Protein AF-A0A7W0UG80-F1 (afdb_monomer)

Radius of gyration: 26.56 Å; Cα contacts (8 Å, |Δi|>4): 247; chains: 1; bounding box: 66×94×32 Å

Foldseek 3Di:
DQEEQEEQDFLVALQLLLQSLLVQLVCLVVVYNYEYEYAHRSLVCPDPVRQQPRQHDVSGGNVVSVVSCVVSVHAYEYALVRCVVVVHDDDDRYHHDHPVVVVVSCVVGPDYDYSVPDDDDPDPPDDDPPPPDPPPPPDDDDDDDDDDD

Solvent-accessible surface area (backbone atoms only — not comparable to full-atom values): 8504 Å² total; per-residue (Å²): 97,37,36,28,36,38,34,46,54,15,76,94,42,27,37,54,32,14,36,44,41,41,53,46,34,52,42,41,78,71,68,30,51,49,40,38,39,24,29,59,48,21,45,52,52,76,40,65,74,46,9,69,67,30,58,12,83,95,33,42,46,31,42,62,32,53,50,51,28,52,75,71,66,38,53,35,35,28,32,37,69,38,23,56,77,66,77,51,77,71,52,96,69,42,43,66,32,60,75,68,51,58,53,53,45,58,73,66,24,81,44,78,47,52,41,86,78,57,85,70,77,76,76,81,76,70,82,71,82,76,75,81,69,80,78,78,79,80,81,76,90,79,84,82,87,85,87,88,133

Secondary structure (DSSP, 8-state):
-EEEEEE---TTSHHHHHHHHHHHHHHHHTT-EEEEEE-TTGGGGGSHHHHHH-EETTTEEHHHHHHHHHHTT--EEEEHHHHHHHT----TTEEEE-HHHHHHHHHH-SEEEEGGGS-PPPP---------PPPP-------------

Mean predicted aligned error: 10.32 Å

Sequence (149 aa):
MKLLVHSATGPENPTRAALALLVARTAADEGHDVRVFFAGDAVHLVREATATAVNGLGTGNVAEHMAALRGAGVTLHLSGMSSKARGIEGGDGTELCPPAKLIELAAWADTTLTSERMRLSPPPQGLGQASLQPRRRLVSPDRCSLDPA

Nearest PDB structures (foldseek):
  3mc3-assembly1_A  TM=8.492E-01  e=1.613E-06  Saccharolobus solfataricus
  2nxg-assembly1_B  TM=3.420E-01  e=2.997E+00  Aquifex aeolicus
  1lrq-assembly1_B  TM=3.542E-01  e=5.007E+00  Aquifex aeolicus
  1fx6-assembly1_B-2  TM=3.236E-01  e=4.696E+00  Aquifex aeolicus
  1fxp-assembly1_B-2  TM=3.175E-01  e=7.845E+00  Aquifex aeolicus

Structure (mmCIF, N/CA/C/O backbone):
data_AF-A0A7W0UG80-F1
#
_entry.id   AF-A0A7W0UG80-F1
#
loop_
_atom_site.group_PDB
_atom_site.id
_atom_site.type_symbol
_atom_site.label_atom_id
_atom_site.label_alt_id
_atom_site.label_comp_id
_atom_site.label_asym_id
_atom_site.label_entity_id
_atom_site.label_seq_id
_atom_site.pdbx_PDB_ins_code
_atom_site.Cartn_x
_atom_site.Cartn_y
_atom_site.Cartn_z
_atom_site.occupancy
_atom_site.B_iso_or_equiv
_atom_site.auth_seq_id
_atom_site.auth_comp_id
_atom_site.auth_asym_id
_atom_site.auth_atom_id
_atom_site.pdbx_PDB_model_num
ATOM 1 N N . MET A 1 1 ? -12.470 3.972 12.598 1.00 95.69 1 MET A N 1
ATOM 2 C CA . MET A 1 1 ? -13.292 3.833 11.371 1.00 95.69 1 MET A CA 1
ATOM 3 C C . MET A 1 1 ? -12.603 2.882 10.409 1.00 95.69 1 MET A C 1
ATOM 5 O O . MET A 1 1 ? -11.443 2.565 10.652 1.00 95.69 1 MET A O 1
ATOM 9 N N . LYS A 1 2 ? -13.296 2.429 9.365 1.00 97.88 2 LYS A N 1
ATOM 10 C CA . LYS A 1 2 ? -12.733 1.605 8.292 1.00 97.88 2 LYS A CA 1
ATOM 11 C C . LYS A 1 2 ? -12.217 2.499 7.175 1.00 97.88 2 LYS A C 1
ATOM 13 O O . LYS A 1 2 ? -12.986 3.268 6.599 1.00 97.88 2 LYS A O 1
ATOM 18 N N . LEU A 1 3 ? -10.931 2.408 6.867 1.00 97.06 3 LEU A N 1
ATOM 19 C CA . LEU A 1 3 ? -10.272 3.293 5.918 1.00 97.06 3 LEU A CA 1
ATOM 20 C C . LEU A 1 3 ? -9.555 2.484 4.839 1.00 97.06 3 LEU A C 1
ATOM 22 O O . LEU A 1 3 ? -8.720 1.629 5.131 1.00 97.06 3 LEU A O 1
ATOM 26 N N . LEU A 1 4 ? -9.870 2.786 3.580 1.00 97.56 4 LEU A N 1
ATOM 27 C CA . LEU A 1 4 ? -9.128 2.281 2.431 1.00 97.56 4 LEU A CA 1
ATOM 28 C C . LEU A 1 4 ? -8.144 3.349 1.954 1.00 97.56 4 LEU A C 1
ATOM 30 O O . LEU A 1 4 ? -8.556 4.431 1.535 1.00 97.56 4 LEU A O 1
ATOM 34 N N . VAL A 1 5 ? -6.852 3.032 1.951 1.00 97.38 5 VAL A N 1
ATOM 35 C CA . VAL A 1 5 ? -5.850 3.824 1.230 1.00 97.38 5 VAL A CA 1
ATOM 36 C C . VAL A 1 5 ? -5.542 3.146 -0.095 1.00 97.38 5 VAL A C 1
ATOM 38 O O . VAL A 1 5 ? -5.061 2.016 -0.133 1.00 97.38 5 VAL A O 1
ATOM 41 N N . HIS A 1 6 ? -5.795 3.848 -1.192 1.00 96.56 6 HIS A N 1
ATOM 42 C CA . HIS A 1 6 ? -5.482 3.384 -2.534 1.00 96.56 6 HIS A CA 1
ATOM 43 C C . HIS A 1 6 ? -4.408 4.272 -3.169 1.00 96.56 6 HIS A C 1
ATOM 45 O O . HIS A 1 6 ? -4.484 5.500 -3.100 1.00 96.56 6 HIS A O 1
ATOM 51 N N . SER A 1 7 ? -3.420 3.663 -3.823 1.00 96.81 7 SER A N 1
ATOM 52 C CA . SER A 1 7 ? -2.422 4.395 -4.608 1.00 96.81 7 SER A CA 1
ATOM 53 C C . SER A 1 7 ? -2.095 3.648 -5.894 1.00 96.81 7 SER A C 1
ATOM 55 O O . SER A 1 7 ? -1.874 2.439 -5.890 1.00 96.81 7 SER A O 1
ATOM 57 N N . ALA A 1 8 ? -2.036 4.388 -6.993 1.00 96.69 8 ALA A N 1
ATOM 58 C CA . ALA A 1 8 ? -1.476 3.972 -8.272 1.00 96.69 8 ALA A CA 1
ATOM 59 C C . ALA A 1 8 ? -0.082 4.573 -8.527 1.00 96.69 8 ALA A C 1
ATOM 61 O O . ALA A 1 8 ? 0.624 4.110 -9.422 1.00 96.69 8 ALA A O 1
ATOM 62 N N . THR A 1 9 ? 0.309 5.575 -7.734 1.00 96.31 9 THR A N 1
ATOM 63 C CA . THR A 1 9 ? 1.599 6.271 -7.834 1.00 96.31 9 THR A CA 1
ATOM 64 C C . THR A 1 9 ? 2.733 5.459 -7.207 1.00 96.31 9 THR A C 1
ATOM 66 O O . THR A 1 9 ? 2.644 5.071 -6.039 1.00 96.31 9 THR A O 1
ATOM 69 N N . GLY A 1 10 ? 3.796 5.232 -7.973 1.00 95.69 10 GLY A N 1
ATOM 70 C CA . GLY A 1 10 ? 4.974 4.466 -7.590 1.00 95.69 10 GLY A CA 1
ATOM 71 C C . GLY A 1 10 ? 6.250 5.312 -7.451 1.00 95.69 10 GLY A C 1
ATOM 72 O O . GLY A 1 10 ? 6.191 6.510 -7.153 1.00 95.69 10 GLY A O 1
ATOM 73 N N . PRO A 1 11 ? 7.436 4.696 -7.623 1.00 96.81 11 PRO A N 1
ATOM 74 C CA . PRO A 1 11 ? 8.726 5.348 -7.387 1.00 96.81 11 PRO A CA 1
ATOM 75 C C . PRO A 1 11 ? 9.008 6.541 -8.313 1.00 96.81 11 PRO A C 1
ATOM 77 O O . PRO A 1 11 ? 9.886 7.344 -8.008 1.00 96.81 11 PRO A O 1
ATOM 80 N N . GLU A 1 12 ? 8.269 6.694 -9.413 1.00 95.50 12 GLU A N 1
ATOM 81 C CA . GLU A 1 12 ? 8.351 7.846 -10.313 1.00 95.50 12 GLU A CA 1
ATOM 82 C C . GLU A 1 12 ? 7.953 9.170 -9.642 1.00 95.50 12 GLU A C 1
ATOM 84 O O . GLU A 1 12 ? 8.352 10.241 -10.098 1.00 95.50 12 GLU A O 1
ATOM 89 N N . ASN A 1 13 ? 7.200 9.115 -8.537 1.00 96.00 13 ASN A N 1
ATOM 90 C CA . ASN A 1 13 ? 6.917 10.269 -7.689 1.00 96.00 13 ASN A CA 1
ATOM 91 C C . ASN A 1 13 ? 7.082 9.897 -6.202 1.00 96.00 13 ASN A C 1
ATOM 93 O O . ASN A 1 13 ? 6.093 9.596 -5.522 1.00 96.00 13 ASN A O 1
ATOM 97 N N . PRO A 1 14 ? 8.322 9.954 -5.674 1.00 96.19 14 PRO A N 1
ATOM 98 C CA . PRO A 1 14 ? 8.655 9.486 -4.328 1.00 96.19 14 PRO A CA 1
ATOM 99 C C . PRO A 1 14 ? 7.825 10.125 -3.217 1.00 96.19 14 PRO A C 1
ATOM 101 O O . PRO A 1 14 ? 7.391 9.438 -2.296 1.00 96.19 14 PRO A O 1
ATOM 104 N N . THR A 1 15 ? 7.564 11.433 -3.309 1.00 96.00 15 THR A N 1
ATOM 105 C CA . THR A 1 15 ? 6.772 12.154 -2.305 1.00 96.00 15 THR A CA 1
ATOM 106 C C . THR A 1 15 ? 5.333 11.654 -2.273 1.00 96.00 15 THR A C 1
ATOM 108 O O . THR A 1 15 ? 4.814 11.360 -1.200 1.00 96.00 15 THR A O 1
ATOM 111 N N . ARG A 1 16 ? 4.679 11.495 -3.430 1.00 95.25 16 ARG A N 1
ATOM 112 C CA . ARG A 1 16 ? 3.294 11.001 -3.468 1.00 95.25 16 ARG A CA 1
ATOM 113 C C . ARG A 1 16 ? 3.197 9.522 -3.083 1.00 95.25 16 ARG A C 1
ATOM 115 O O . ARG A 1 16 ? 2.270 9.153 -2.366 1.00 95.25 16 ARG A O 1
ATOM 122 N N . ALA A 1 17 ? 4.150 8.699 -3.518 1.00 96.25 17 ALA A N 1
ATOM 123 C CA . ALA A 1 17 ? 4.213 7.288 -3.147 1.00 96.25 17 ALA A CA 1
ATOM 124 C C . ALA A 1 17 ? 4.356 7.103 -1.629 1.00 96.25 17 ALA A C 1
ATOM 126 O O . ALA A 1 17 ? 3.566 6.389 -1.011 1.00 96.25 17 ALA A O 1
ATOM 127 N N . ALA A 1 18 ? 5.311 7.805 -1.012 1.00 97.50 18 ALA A N 1
ATOM 128 C CA . ALA A 1 18 ? 5.508 7.764 0.433 1.00 97.50 18 ALA A CA 1
ATOM 129 C C . ALA A 1 18 ? 4.325 8.373 1.205 1.00 97.50 18 ALA A C 1
ATOM 131 O O . ALA A 1 18 ? 3.987 7.880 2.274 1.00 97.50 18 ALA A O 1
ATOM 132 N N . LEU A 1 19 ? 3.649 9.393 0.662 1.00 97.19 19 LEU A N 1
ATOM 133 C CA . LEU A 1 19 ? 2.490 10.016 1.307 1.00 97.19 19 LEU A CA 1
ATOM 134 C C . LEU A 1 19 ? 1.325 9.050 1.529 1.00 97.19 19 LEU A C 1
ATOM 136 O O . LEU A 1 19 ? 0.723 9.076 2.598 1.00 97.19 19 LEU A O 1
ATOM 140 N N . ALA A 1 20 ? 1.008 8.198 0.548 1.00 96.69 20 ALA A N 1
ATOM 141 C CA . ALA A 1 20 ? -0.053 7.201 0.703 1.00 96.69 20 ALA A CA 1
ATOM 142 C C . ALA A 1 20 ? 0.223 6.288 1.909 1.00 96.69 20 ALA A C 1
ATOM 144 O O . ALA A 1 20 ? -0.646 6.054 2.745 1.00 96.69 20 ALA A O 1
ATOM 145 N N . LEU A 1 21 ? 1.468 5.828 2.019 1.00 97.69 21 LEU A N 1
ATOM 146 C CA . LEU A 1 21 ? 1.927 4.963 3.099 1.00 97.69 21 LEU A CA 1
ATOM 147 C C . LEU A 1 21 ? 1.995 5.678 4.449 1.00 97.69 21 LEU A C 1
ATOM 149 O O . LEU A 1 21 ? 1.581 5.101 5.451 1.00 97.69 21 LEU A O 1
ATOM 153 N N . LEU A 1 22 ? 2.454 6.931 4.473 1.00 97.81 22 LEU A N 1
ATOM 154 C CA . LEU A 1 22 ? 2.451 7.767 5.671 1.00 97.81 22 LEU A CA 1
ATOM 155 C C . LEU A 1 22 ? 1.030 7.925 6.220 1.00 97.81 22 LEU A C 1
ATOM 157 O O . LEU A 1 22 ? 0.808 7.676 7.397 1.00 97.81 22 LEU A O 1
ATOM 161 N N . VAL A 1 23 ? 0.062 8.277 5.370 1.00 96.94 23 VAL A N 1
ATOM 162 C CA . VAL A 1 23 ? -1.338 8.435 5.794 1.00 96.94 23 VAL A CA 1
ATOM 163 C C . VAL A 1 23 ? -1.922 7.113 6.293 1.00 96.94 23 VAL A C 1
ATOM 165 O O . VAL A 1 23 ? -2.584 7.098 7.328 1.00 96.94 23 VAL A O 1
ATOM 168 N N . ALA A 1 24 ? -1.660 6.000 5.598 1.00 97.56 24 ALA A N 1
ATOM 169 C CA . ALA A 1 24 ? -2.105 4.678 6.041 1.00 97.56 24 ALA A CA 1
ATOM 170 C C . ALA A 1 24 ? -1.540 4.327 7.425 1.00 97.56 24 ALA A C 1
ATOM 172 O O . ALA A 1 24 ? -2.276 3.866 8.295 1.00 97.56 24 ALA A O 1
ATOM 173 N N . ARG A 1 25 ? -0.241 4.574 7.631 1.00 97.69 25 ARG A N 1
ATOM 174 C CA . ARG A 1 25 ? 0.437 4.346 8.907 1.00 97.69 25 ARG A CA 1
ATOM 175 C C . ARG A 1 25 ? -0.166 5.211 10.007 1.00 97.69 25 ARG A C 1
ATOM 177 O O . ARG A 1 25 ? -0.497 4.681 11.055 1.00 97.69 25 ARG A O 1
ATOM 184 N N . THR A 1 26 ? -0.337 6.510 9.770 1.00 97.75 26 THR A N 1
ATOM 185 C CA . THR A 1 26 ? -0.933 7.420 10.757 1.00 97.75 26 THR A CA 1
ATOM 186 C C . THR A 1 26 ? -2.333 6.964 11.157 1.00 97.75 26 THR A C 1
ATOM 188 O O . THR A 1 26 ? -2.636 6.911 12.341 1.00 97.75 26 THR A O 1
ATOM 191 N N . ALA A 1 27 ? -3.161 6.547 10.196 1.00 97.31 27 ALA A N 1
ATOM 192 C CA . ALA A 1 27 ? -4.485 6.012 10.500 1.00 97.31 27 ALA A CA 1
ATOM 193 C C . ALA A 1 27 ? -4.422 4.730 11.357 1.00 97.31 27 ALA A C 1
ATOM 195 O O . ALA A 1 27 ? -5.243 4.555 12.257 1.00 97.31 27 ALA A O 1
ATOM 196 N N . ALA A 1 28 ? -3.450 3.847 11.109 1.00 97.81 28 ALA A N 1
ATOM 197 C CA . ALA A 1 28 ? -3.244 2.652 11.927 1.00 97.81 28 ALA A CA 1
ATOM 198 C C . ALA A 1 28 ? -2.770 3.007 13.350 1.00 97.81 28 ALA A C 1
ATOM 200 O O . ALA A 1 28 ? -3.309 2.471 14.317 1.00 97.81 28 ALA A O 1
ATOM 201 N N . ASP A 1 29 ? -1.836 3.955 13.485 1.00 97.81 29 ASP A N 1
ATOM 202 C CA . ASP A 1 29 ? -1.344 4.465 14.775 1.00 97.81 29 ASP A CA 1
ATOM 203 C C . ASP A 1 29 ? -2.477 5.128 15.596 1.00 97.81 29 ASP A C 1
ATOM 205 O O . ASP A 1 29 ? -2.499 5.041 16.823 1.00 97.81 29 ASP A O 1
ATOM 209 N N . GLU A 1 30 ? -3.465 5.733 14.928 1.00 97.75 30 GLU A N 1
ATOM 210 C CA . GLU A 1 30 ? -4.686 6.292 15.534 1.00 97.75 30 GLU A CA 1
ATOM 211 C C . GLU A 1 30 ? -5.768 5.236 15.856 1.00 97.75 30 GLU A C 1
ATOM 213 O O . GLU A 1 30 ? -6.858 5.569 16.334 1.00 97.75 30 GLU A O 1
ATOM 218 N N . GLY A 1 31 ? -5.499 3.950 15.612 1.00 97.31 31 GLY A N 1
ATOM 219 C CA . GLY A 1 31 ? -6.407 2.845 15.928 1.00 97.31 31 GLY A CA 1
ATOM 220 C C . GLY A 1 31 ? -7.565 2.676 14.941 1.00 97.31 31 GLY A C 1
ATOM 221 O O . GLY A 1 31 ? -8.620 2.142 15.298 1.00 97.31 31 GLY A O 1
ATOM 222 N N . HIS A 1 32 ? -7.427 3.159 13.705 1.00 97.75 32 HIS A N 1
ATOM 223 C CA . HIS A 1 32 ? -8.383 2.864 12.639 1.00 97.75 32 HIS A CA 1
ATOM 224 C C . HIS A 1 32 ? -8.149 1.474 12.034 1.00 97.75 32 HIS A C 1
ATOM 226 O O . HIS A 1 32 ? -7.044 0.941 12.057 1.00 97.75 32 HIS A O 1
ATOM 232 N N . ASP A 1 33 ? -9.205 0.892 11.462 1.00 97.00 33 ASP A N 1
ATOM 233 C CA . ASP A 1 33 ? -9.111 -0.350 10.696 1.00 97.00 33 ASP A CA 1
ATOM 234 C C . ASP A 1 33 ? -8.713 0.024 9.265 1.00 97.00 33 ASP A C 1
ATOM 236 O O . ASP A 1 33 ? -9.510 0.597 8.516 1.00 97.00 33 ASP A O 1
ATOM 240 N N . VAL A 1 34 ? -7.444 -0.198 8.926 1.00 97.38 34 VAL A N 1
ATOM 241 C CA . VAL A 1 34 ? -6.837 0.277 7.681 1.00 97.38 34 VAL A CA 1
ATOM 242 C C . VAL A 1 34 ? -6.593 -0.889 6.739 1.00 97.38 34 VAL A C 1
ATOM 244 O O . VAL A 1 34 ? -6.017 -1.909 7.112 1.00 97.38 34 VAL A O 1
ATOM 247 N N . ARG A 1 35 ? -6.966 -0.703 5.473 1.00 96.88 35 ARG A N 1
ATOM 248 C CA . ARG A 1 35 ? -6.568 -1.580 4.369 1.00 96.88 35 ARG A CA 1
ATOM 249 C C . ARG A 1 35 ? -5.911 -0.756 3.279 1.00 96.88 35 ARG A C 1
ATOM 251 O O . ARG A 1 35 ? -6.345 0.358 2.985 1.00 96.88 35 ARG A O 1
ATOM 258 N N . VAL A 1 36 ? -4.872 -1.311 2.666 1.00 97.50 36 VAL A N 1
ATOM 259 C CA . VAL A 1 36 ? -4.125 -0.637 1.599 1.00 97.50 36 VAL A CA 1
ATOM 260 C C . VAL A 1 36 ? -4.276 -1.421 0.305 1.00 97.50 36 VAL A C 1
ATOM 262 O O . VAL A 1 36 ? -4.189 -2.646 0.315 1.00 97.50 36 VAL A O 1
ATOM 265 N N . PHE A 1 37 ? -4.487 -0.725 -0.811 1.00 97.69 37 PHE A N 1
ATOM 266 C CA . PHE A 1 37 ? -4.496 -1.325 -2.142 1.00 97.69 37 PHE A CA 1
ATOM 267 C C . PHE A 1 37 ? -3.565 -0.570 -3.094 1.00 97.69 37 PHE A C 1
ATOM 269 O O . PHE A 1 37 ? -3.757 0.622 -3.350 1.00 97.69 37 PHE A O 1
ATOM 276 N N . PHE A 1 38 ? -2.593 -1.274 -3.673 1.00 97.62 38 PHE A N 1
ATOM 277 C CA . PHE A 1 38 ? -1.711 -0.736 -4.703 1.00 97.62 38 PHE A CA 1
ATOM 278 C C . PHE A 1 38 ? -2.101 -1.200 -6.101 1.00 97.62 38 PHE A C 1
ATOM 280 O O . PHE A 1 38 ? -2.272 -2.387 -6.370 1.00 97.62 38 PHE A O 1
ATOM 287 N N . ALA A 1 39 ? -2.181 -0.244 -7.017 1.00 97.31 39 ALA A N 1
ATOM 288 C CA . ALA A 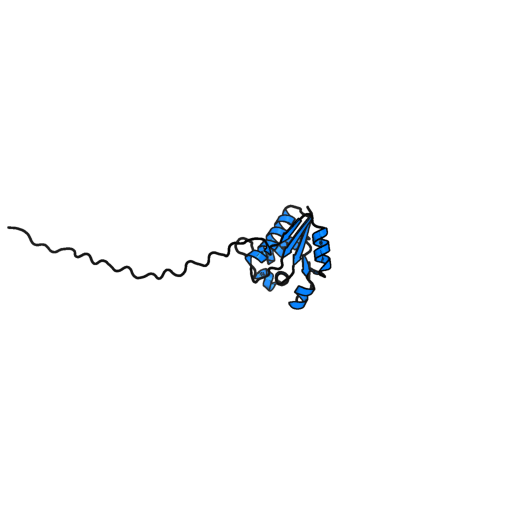1 39 ? -2.361 -0.462 -8.445 1.00 97.31 39 ALA A CA 1
ATOM 289 C C . ALA A 1 39 ? -1.251 0.252 -9.227 1.00 97.31 39 ALA A C 1
ATOM 291 O O . ALA A 1 39 ? -0.348 0.843 -8.640 1.00 97.31 39 ALA A O 1
ATOM 292 N N . GLY A 1 40 ? -1.316 0.212 -10.559 1.00 96.75 40 GLY A N 1
ATOM 293 C CA . GLY A 1 40 ? -0.426 1.015 -11.405 1.00 96.75 40 GLY A CA 1
ATOM 294 C C . GLY A 1 40 ? 1.047 0.749 -11.107 1.00 96.75 40 GLY A C 1
ATOM 295 O O . GLY A 1 40 ? 1.445 -0.410 -11.061 1.00 96.75 40 GLY A O 1
ATOM 296 N N . ASP A 1 41 ? 1.830 1.807 -10.905 1.00 97.44 41 ASP A N 1
ATOM 297 C CA . ASP A 1 41 ? 3.255 1.732 -10.564 1.00 97.44 41 ASP A CA 1
ATOM 298 C C . ASP A 1 41 ? 3.510 1.610 -9.056 1.00 97.44 41 ASP A C 1
ATOM 300 O O . ASP A 1 41 ? 4.595 1.193 -8.648 1.00 97.44 41 ASP A O 1
ATOM 304 N N . ALA A 1 42 ? 2.501 1.860 -8.214 1.00 97.56 42 ALA A N 1
ATOM 305 C CA . ALA A 1 42 ? 2.608 1.702 -6.762 1.00 97.56 42 ALA A CA 1
ATOM 306 C C . ALA A 1 42 ? 2.949 0.267 -6.338 1.00 97.56 42 ALA A C 1
ATOM 308 O O . ALA A 1 42 ? 3.568 0.060 -5.298 1.00 97.56 42 ALA A O 1
ATOM 309 N N . VAL A 1 43 ? 2.613 -0.739 -7.155 1.00 97.38 43 VAL A N 1
ATOM 310 C CA . VAL A 1 43 ? 2.989 -2.131 -6.860 1.00 97.38 43 VAL A CA 1
ATOM 311 C C . VAL A 1 43 ? 4.507 -2.312 -6.768 1.00 97.38 43 VAL A C 1
ATOM 313 O O . VAL A 1 43 ? 4.952 -3.201 -6.057 1.00 97.38 43 VAL A O 1
ATOM 316 N N . HIS A 1 44 ? 5.324 -1.456 -7.398 1.00 97.00 44 HIS A N 1
ATOM 317 C CA . HIS A 1 44 ? 6.784 -1.512 -7.264 1.00 97.00 44 HIS A CA 1
ATOM 318 C C . HIS A 1 44 ? 7.275 -1.276 -5.831 1.00 97.00 44 HIS A C 1
ATOM 320 O O . HIS A 1 44 ? 8.348 -1.762 -5.482 1.00 97.00 44 HIS A O 1
ATOM 326 N N . LEU A 1 45 ? 6.495 -0.583 -4.996 1.00 96.12 45 LEU A N 1
ATOM 327 C CA . LEU A 1 45 ? 6.875 -0.222 -3.628 1.00 96.12 45 LEU A CA 1
ATOM 328 C C . LEU A 1 45 ? 7.033 -1.431 -2.699 1.00 96.12 45 LEU A C 1
ATOM 330 O O . LEU A 1 45 ? 7.638 -1.297 -1.642 1.00 96.12 45 LEU A O 1
ATOM 334 N N . VAL A 1 46 ? 6.525 -2.610 -3.076 1.00 94.88 46 VAL A N 1
ATOM 335 C CA . VAL A 1 46 ? 6.708 -3.834 -2.276 1.00 94.88 46 VAL A CA 1
ATOM 336 C C . VAL A 1 46 ? 8.066 -4.495 -2.482 1.00 94.88 46 VAL A C 1
ATOM 338 O O . VAL A 1 46 ? 8.453 -5.346 -1.687 1.00 94.88 46 VAL A O 1
ATOM 341 N N . ARG A 1 47 ? 8.809 -4.116 -3.529 1.00 94.12 47 ARG A N 1
ATOM 342 C CA . ARG A 1 47 ? 10.173 -4.608 -3.732 1.00 94.12 47 ARG A CA 1
ATOM 343 C C . ARG A 1 47 ? 11.084 -3.976 -2.704 1.00 94.12 47 ARG A C 1
ATOM 345 O O . ARG A 1 47 ? 11.149 -2.754 -2.634 1.00 94.12 47 ARG A O 1
ATOM 352 N N . GLU A 1 48 ? 11.853 -4.792 -1.998 1.00 93.50 48 GLU A N 1
ATOM 353 C CA . GLU A 1 48 ? 12.791 -4.326 -0.975 1.00 93.50 48 GLU A CA 1
ATOM 354 C C . GLU A 1 48 ? 13.714 -3.215 -1.493 1.00 93.50 48 GLU A C 1
ATOM 356 O O . GLU A 1 48 ? 13.754 -2.129 -0.922 1.00 93.50 48 GLU A O 1
ATOM 361 N N . ALA A 1 49 ? 14.375 -3.430 -2.635 1.00 95.31 49 ALA A N 1
ATOM 362 C CA . ALA A 1 49 ? 15.267 -2.431 -3.225 1.00 95.31 49 ALA A CA 1
ATOM 363 C C . ALA A 1 49 ? 14.553 -1.101 -3.538 1.00 95.31 49 ALA A C 1
ATOM 365 O O . ALA A 1 49 ? 15.114 -0.028 -3.327 1.00 95.31 49 ALA A O 1
ATOM 366 N N . THR A 1 50 ? 13.305 -1.156 -4.017 1.00 96.44 50 THR A N 1
ATOM 367 C CA . THR A 1 50 ? 12.506 0.044 -4.294 1.00 96.44 50 THR A CA 1
ATOM 368 C C . THR A 1 50 ? 12.060 0.713 -2.998 1.00 96.44 50 THR A C 1
ATOM 370 O O . THR A 1 50 ? 12.231 1.919 -2.858 1.00 96.44 50 THR A O 1
ATOM 373 N N . ALA A 1 51 ? 11.538 -0.049 -2.039 1.00 96.62 51 ALA A N 1
ATOM 374 C CA . ALA A 1 51 ? 11.091 0.463 -0.750 1.00 96.62 51 ALA A CA 1
ATOM 375 C C . ALA A 1 51 ? 12.215 1.200 -0.011 1.00 96.62 51 ALA A C 1
ATOM 377 O O . ALA A 1 51 ? 12.003 2.297 0.499 1.00 96.62 51 ALA A O 1
ATOM 378 N N . THR A 1 52 ? 13.419 0.626 -0.010 1.00 97.38 52 THR A N 1
ATOM 379 C CA . THR A 1 52 ? 14.600 1.214 0.630 1.00 97.38 52 THR A CA 1
ATOM 380 C C . THR A 1 52 ? 15.051 2.495 -0.073 1.00 97.38 52 THR A C 1
ATOM 382 O O . THR A 1 52 ? 15.433 3.456 0.592 1.00 97.38 52 THR A O 1
ATOM 385 N N . ALA A 1 53 ? 14.979 2.546 -1.408 1.00 98.00 53 ALA A N 1
ATOM 386 C CA . ALA A 1 53 ? 15.435 3.694 -2.192 1.00 98.00 53 ALA A CA 1
ATOM 387 C C . ALA A 1 53 ? 14.446 4.875 -2.220 1.00 98.00 53 ALA A C 1
ATOM 389 O O . ALA A 1 53 ? 14.860 6.021 -2.401 1.00 98.00 53 ALA A O 1
ATOM 390 N N . VAL A 1 54 ? 13.141 4.626 -2.081 1.00 98.31 54 VAL A N 1
ATOM 391 C CA . VAL A 1 54 ? 12.118 5.673 -2.209 1.00 98.31 54 VAL A CA 1
ATOM 392 C C . VAL A 1 54 ? 11.980 6.448 -0.900 1.00 98.31 54 VAL A C 1
ATOM 394 O O . VAL A 1 54 ? 11.385 5.980 0.071 1.00 98.31 54 VAL A O 1
ATOM 397 N N . ASN A 1 55 ? 12.483 7.684 -0.911 1.00 98.31 55 ASN A N 1
ATOM 398 C CA . ASN A 1 55 ? 12.330 8.644 0.176 1.00 98.31 55 ASN A CA 1
ATOM 399 C C . ASN A 1 55 ? 11.630 9.913 -0.321 1.00 98.31 55 ASN A C 1
ATOM 401 O O . ASN A 1 55 ? 12.153 10.637 -1.171 1.00 98.31 55 ASN A O 1
ATOM 405 N N . GLY A 1 56 ? 10.438 10.182 0.203 1.00 96.88 56 GLY A N 1
ATOM 406 C CA . GLY A 1 56 ? 9.647 11.343 -0.176 1.00 96.88 56 GLY A CA 1
ATOM 407 C C . GLY A 1 56 ? 10.020 12.604 0.606 1.00 96.88 56 GLY A C 1
ATOM 408 O O . GLY A 1 56 ? 10.339 12.554 1.797 1.00 96.88 56 GLY A O 1
ATOM 409 N N . LEU A 1 57 ? 9.952 13.763 -0.054 1.00 96.62 57 LEU A N 1
ATOM 410 C CA . LEU A 1 57 ? 10.254 15.049 0.575 1.00 96.62 57 LEU A CA 1
ATOM 411 C C . LEU A 1 57 ? 9.163 15.408 1.592 1.00 96.62 57 LEU A C 1
ATOM 413 O O . LEU A 1 57 ? 8.047 15.751 1.212 1.00 96.62 57 LEU A O 1
ATOM 417 N N . GLY A 1 58 ? 9.492 15.327 2.883 1.00 95.81 58 GLY A N 1
ATOM 418 C CA . GLY A 1 58 ? 8.550 15.597 3.976 1.00 95.81 58 GLY A CA 1
ATOM 419 C C . GLY A 1 58 ? 7.534 14.479 4.234 1.00 95.81 58 GLY A C 1
ATOM 420 O O . GLY A 1 58 ? 6.699 14.620 5.119 1.00 95.81 58 GLY A O 1
ATOM 421 N N . THR A 1 59 ? 7.605 13.369 3.494 1.00 96.50 59 THR A N 1
ATOM 422 C CA . THR A 1 59 ? 6.683 12.228 3.627 1.00 96.50 59 THR A CA 1
ATOM 423 C C . THR A 1 59 ? 7.387 10.937 4.041 1.00 96.50 59 THR A C 1
ATOM 425 O O . THR A 1 59 ? 6.715 9.935 4.254 1.00 96.50 59 THR A O 1
ATOM 428 N N . GLY A 1 60 ? 8.715 10.956 4.198 1.00 97.62 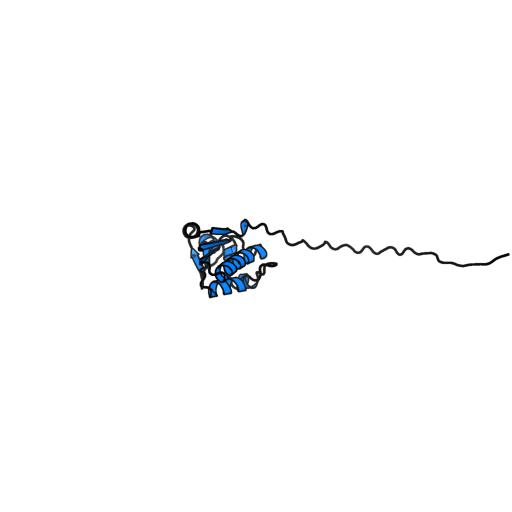60 GLY A N 1
ATOM 429 C CA . GLY A 1 60 ? 9.505 9.864 4.777 1.00 97.62 60 GLY A CA 1
ATOM 430 C C . GLY A 1 60 ? 9.857 8.733 3.807 1.00 97.62 60 GLY A C 1
ATOM 431 O O . GLY A 1 60 ? 9.600 8.818 2.601 1.00 97.62 60 GLY A O 1
ATOM 432 N N . ASN A 1 61 ? 10.472 7.681 4.349 1.00 98.44 61 ASN A N 1
ATOM 433 C CA . ASN A 1 61 ? 10.947 6.526 3.596 1.00 98.44 61 ASN 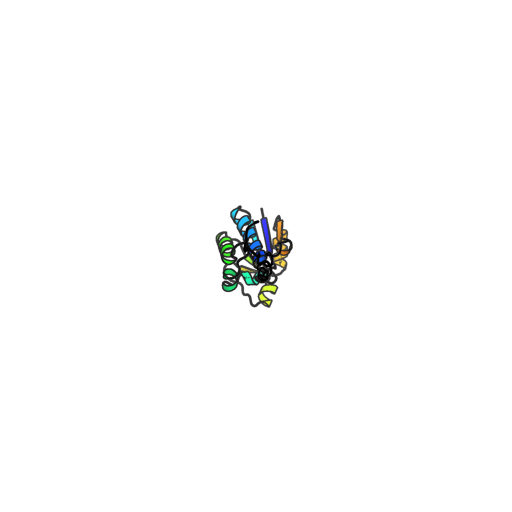A CA 1
ATOM 434 C C . ASN A 1 61 ? 9.862 5.442 3.465 1.00 98.44 61 ASN A C 1
ATOM 436 O O . ASN A 1 61 ? 9.138 5.138 4.414 1.00 98.44 61 ASN A O 1
ATOM 440 N N . VAL A 1 62 ? 9.757 4.836 2.281 1.00 98.06 62 VAL A N 1
ATOM 441 C CA . VAL A 1 62 ? 8.752 3.802 1.996 1.00 98.06 62 VAL A CA 1
ATOM 442 C C . VAL A 1 62 ? 8.979 2.528 2.811 1.00 98.06 62 VAL A C 1
ATOM 444 O O . VAL A 1 62 ? 8.006 1.974 3.321 1.00 98.06 62 VAL A O 1
ATOM 447 N N . ALA A 1 63 ? 10.221 2.062 2.973 1.00 97.25 63 ALA A N 1
ATOM 448 C CA . ALA A 1 63 ? 10.515 0.856 3.750 1.00 97.25 63 ALA A CA 1
ATOM 449 C C . ALA A 1 63 ? 10.104 1.005 5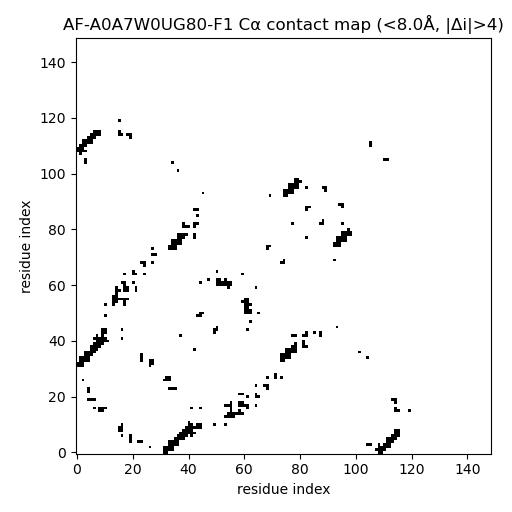.221 1.00 97.25 63 ALA A C 1
ATOM 451 O O . ALA A 1 63 ? 9.516 0.078 5.779 1.00 97.25 63 ALA A O 1
ATOM 452 N N . GLU A 1 64 ? 10.339 2.175 5.820 1.00 98.06 64 GLU A N 1
ATOM 453 C CA . GLU A 1 64 ? 9.940 2.469 7.203 1.00 98.06 64 GLU A CA 1
ATOM 454 C C . GLU A 1 64 ? 8.420 2.406 7.383 1.00 98.06 64 GLU A C 1
ATOM 456 O O . GLU A 1 64 ? 7.925 1.744 8.297 1.00 98.06 64 GLU A O 1
ATOM 461 N N . HIS A 1 65 ? 7.657 3.037 6.485 1.00 97.88 65 HIS A N 1
ATOM 462 C CA . HIS A 1 65 ? 6.194 3.003 6.564 1.00 97.88 65 HIS A CA 1
ATOM 463 C C . HIS A 1 65 ? 5.631 1.606 6.315 1.00 97.88 65 HIS A C 1
ATOM 465 O O . HIS A 1 65 ? 4.727 1.172 7.023 1.00 97.88 65 HIS A O 1
ATOM 471 N N . MET A 1 66 ? 6.187 0.876 5.347 1.00 95.81 66 MET A N 1
ATOM 472 C CA . MET A 1 66 ? 5.797 -0.507 5.062 1.00 95.81 66 MET A CA 1
ATOM 473 C C . MET A 1 66 ? 6.074 -1.428 6.256 1.00 95.81 66 MET A C 1
ATOM 475 O O . MET A 1 66 ? 5.259 -2.298 6.563 1.00 95.81 66 MET A O 1
ATOM 479 N N . ALA A 1 67 ? 7.205 -1.245 6.944 1.00 95.25 67 ALA A N 1
ATOM 480 C CA . ALA A 1 67 ? 7.531 -1.993 8.152 1.00 95.25 67 ALA A CA 1
ATOM 481 C C . ALA A 1 67 ? 6.554 -1.680 9.296 1.00 95.25 67 ALA A C 1
ATOM 483 O O . ALA A 1 67 ? 6.060 -2.612 9.928 1.00 95.25 67 ALA A O 1
ATOM 484 N N . ALA A 1 68 ? 6.222 -0.403 9.514 1.00 96.62 68 ALA A N 1
ATOM 485 C CA . ALA A 1 68 ? 5.251 0.008 10.529 1.00 96.62 68 ALA A CA 1
ATOM 486 C C . ALA A 1 68 ? 3.855 -0.582 10.266 1.00 96.62 68 ALA A C 1
ATOM 488 O O . ALA A 1 68 ? 3.249 -1.161 11.162 1.00 96.62 68 ALA A O 1
ATOM 489 N N . LEU A 1 69 ? 3.380 -0.519 9.019 1.00 95.94 69 LEU A N 1
ATOM 490 C CA . LEU A 1 69 ? 2.091 -1.089 8.616 1.00 95.94 69 LEU A CA 1
ATOM 491 C C . LEU A 1 69 ? 2.036 -2.605 8.824 1.00 95.94 69 LEU A C 1
ATOM 493 O O . LEU A 1 69 ? 1.067 -3.112 9.387 1.00 95.94 69 LEU A O 1
ATOM 497 N N . ARG A 1 70 ? 3.090 -3.330 8.427 1.00 93.12 70 ARG A N 1
ATOM 498 C CA . ARG A 1 70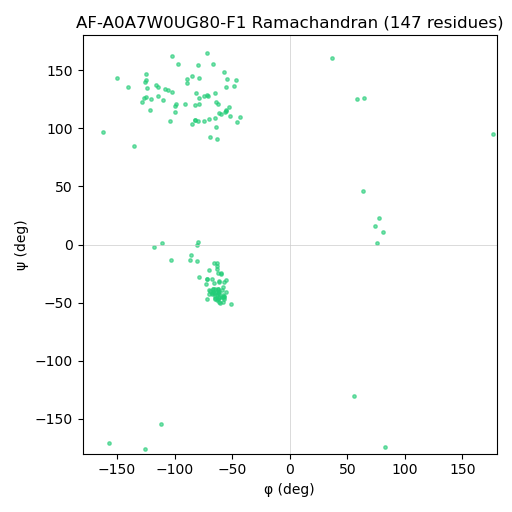 ? 3.187 -4.774 8.688 1.00 93.12 70 ARG A CA 1
ATOM 499 C C . ARG A 1 70 ? 3.216 -5.080 10.184 1.00 93.12 70 ARG A C 1
ATOM 501 O O . ARG A 1 70 ? 2.536 -6.003 10.618 1.00 93.12 70 ARG A O 1
ATOM 508 N N . GLY A 1 71 ? 3.956 -4.297 10.971 1.00 94.50 71 GLY A N 1
ATOM 509 C CA . GLY A 1 71 ? 3.998 -4.421 12.431 1.00 94.50 71 GLY A CA 1
ATOM 510 C C . GLY A 1 71 ? 2.640 -4.180 13.099 1.00 94.50 71 GLY A C 1
ATOM 511 O O . GLY A 1 71 ? 2.327 -4.831 14.090 1.00 94.50 71 GLY A O 1
ATOM 512 N N . ALA A 1 72 ? 1.811 -3.310 12.518 1.00 94.56 72 ALA A N 1
ATOM 513 C CA . ALA A 1 72 ? 0.433 -3.064 12.938 1.00 94.56 72 ALA A CA 1
ATOM 514 C C . ALA A 1 72 ? -0.577 -4.109 12.413 1.00 94.56 72 ALA A C 1
ATOM 516 O O . ALA A 1 72 ? -1.769 -4.001 12.687 1.00 94.56 72 ALA A O 1
ATOM 517 N N . GLY A 1 73 ? -0.131 -5.114 11.647 1.00 93.12 73 GLY A N 1
ATOM 518 C CA . GLY A 1 73 ? -1.001 -6.141 11.067 1.00 93.12 73 GLY A CA 1
ATOM 519 C C . GLY A 1 73 ? -1.847 -5.664 9.882 1.00 93.12 73 GLY A C 1
ATOM 520 O O . GLY A 1 73 ? -2.807 -6.335 9.502 1.00 93.12 73 GLY A O 1
ATOM 521 N N . VAL A 1 74 ? -1.512 -4.521 9.275 1.00 93.75 74 VAL A N 1
ATOM 522 C CA . VAL A 1 74 ? -2.231 -4.002 8.106 1.00 93.75 74 VAL A CA 1
ATOM 523 C C . VAL A 1 74 ? -1.939 -4.872 6.885 1.00 93.75 74 VAL A C 1
ATOM 525 O O . VAL A 1 74 ? -0.787 -5.101 6.518 1.00 93.75 74 VAL A O 1
ATOM 528 N N . THR A 1 75 ? -3.003 -5.328 6.221 1.00 87.06 75 THR A N 1
ATOM 529 C CA . THR A 1 75 ? -2.893 -6.110 4.984 1.00 87.06 75 THR A CA 1
ATOM 530 C C . THR A 1 75 ? -2.669 -5.194 3.782 1.00 87.06 75 THR A C 1
ATO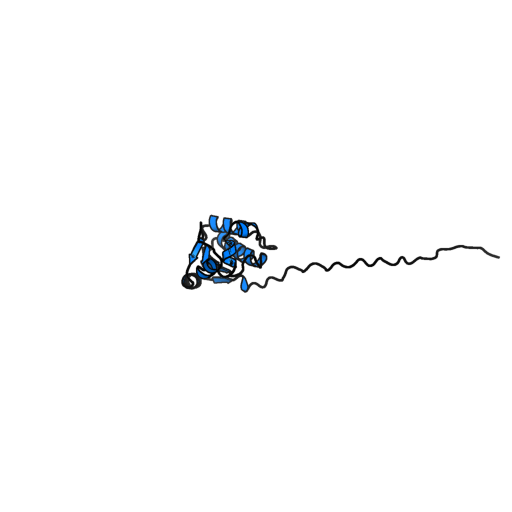M 532 O O . THR A 1 75 ? -3.409 -4.226 3.572 1.00 87.06 75 THR A O 1
ATOM 535 N N . LEU A 1 76 ? -1.656 -5.516 2.972 1.00 94.50 76 LEU A N 1
ATOM 536 C CA . LEU A 1 76 ? -1.317 -4.786 1.754 1.00 94.50 76 LEU A CA 1
ATOM 537 C C . LEU A 1 76 ? -1.789 -5.571 0.525 1.00 94.50 76 LEU A C 1
ATOM 539 O O . LEU A 1 76 ? -1.199 -6.579 0.140 1.00 94.50 76 LEU A O 1
ATOM 543 N N . HIS A 1 77 ? -2.852 -5.104 -0.118 1.00 97.19 77 HIS A N 1
ATOM 544 C CA . HIS A 1 77 ? -3.374 -5.709 -1.337 1.00 97.19 77 HIS A CA 1
ATOM 545 C C . HIS A 1 77 ? -2.707 -5.102 -2.572 1.00 97.19 77 HIS A C 1
ATOM 547 O O . HIS A 1 77 ? -2.467 -3.898 -2.649 1.00 97.19 77 HIS A O 1
ATOM 553 N N . LEU A 1 78 ? -2.444 -5.930 -3.573 1.00 97.81 78 LEU A N 1
ATOM 554 C CA . LEU A 1 78 ? -1.807 -5.549 -4.825 1.00 97.81 78 LEU A CA 1
ATOM 555 C C . LEU A 1 78 ? -2.708 -5.938 -5.992 1.00 97.81 78 LEU A C 1
ATOM 557 O O . LEU A 1 78 ? -3.190 -7.063 -6.070 1.00 97.81 78 LEU A O 1
ATOM 561 N N . SER A 1 79 ? -2.887 -5.042 -6.955 1.00 98.00 79 SER A N 1
ATOM 562 C CA . SER A 1 79 ? -3.540 -5.362 -8.222 1.00 98.00 79 SER A CA 1
ATOM 563 C C . SER A 1 79 ? -2.778 -6.472 -8.942 1.00 98.00 79 SER A C 1
ATOM 565 O O . SER A 1 79 ? -1.680 -6.250 -9.454 1.00 98.00 79 SER A O 1
ATOM 567 N N . GLY A 1 80 ? -3.387 -7.652 -9.064 1.00 97.38 80 GLY A N 1
ATOM 568 C CA . GLY A 1 80 ? -2.787 -8.796 -9.750 1.00 97.38 80 GLY A CA 1
ATOM 569 C C . GLY A 1 80 ? -2.420 -8.483 -11.204 1.00 97.38 80 GLY A C 1
ATOM 570 O O . GLY A 1 80 ? -1.365 -8.897 -11.679 1.00 97.38 80 GLY A O 1
ATOM 571 N N . MET A 1 81 ? -3.235 -7.680 -11.899 1.00 96.81 81 MET A N 1
ATOM 572 C CA . MET A 1 81 ? -2.957 -7.277 -13.283 1.00 96.81 81 MET A CA 1
ATOM 573 C C . MET A 1 81 ? -1.769 -6.316 -13.375 1.00 96.81 81 MET A C 1
ATOM 575 O O . MET A 1 81 ? -0.914 -6.475 -14.247 1.00 96.81 81 MET A O 1
ATOM 579 N N . SER A 1 82 ? -1.692 -5.337 -12.469 1.00 97.56 82 SER A N 1
ATOM 580 C CA . SER A 1 82 ? -0.583 -4.376 -12.439 1.00 97.56 82 SER A CA 1
ATOM 581 C C . SER A 1 82 ? 0.728 -5.055 -12.048 1.00 97.56 82 SER A C 1
ATOM 583 O O . SER A 1 82 ? 1.745 -4.804 -12.695 1.00 97.56 82 SER A O 1
ATOM 585 N N . SER A 1 83 ? 0.687 -5.950 -11.057 1.00 97.62 83 SER A N 1
ATOM 586 C CA . SER A 1 83 ? 1.826 -6.750 -10.608 1.00 97.62 83 SER A CA 1
ATOM 587 C C . SER A 1 83 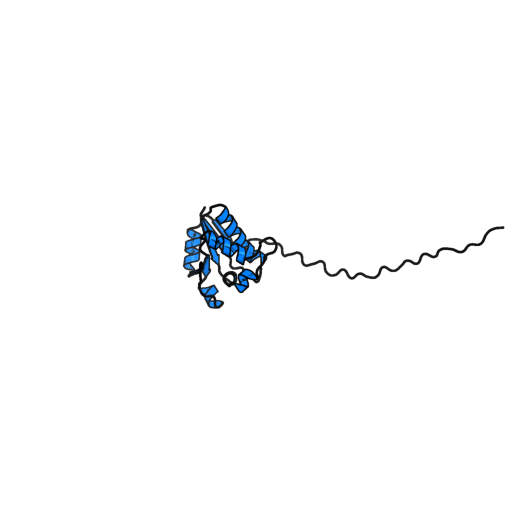? 2.332 -7.683 -11.704 1.00 97.62 83 SER A C 1
ATOM 589 O O . SER A 1 83 ? 3.523 -7.666 -12.015 1.00 97.62 83 SER A O 1
ATOM 591 N N . LYS A 1 84 ? 1.434 -8.417 -12.378 1.00 97.31 84 LYS A N 1
ATOM 592 C CA . LYS A 1 84 ? 1.796 -9.298 -13.499 1.00 97.31 84 LYS A CA 1
ATOM 593 C C . LYS A 1 84 ? 2.490 -8.532 -14.625 1.00 97.31 84 LYS A C 1
ATOM 595 O O . LYS A 1 84 ? 3.527 -8.973 -15.106 1.00 97.31 84 LYS A O 1
ATOM 600 N N . ALA A 1 85 ? 1.960 -7.370 -15.012 1.00 97.69 85 ALA A N 1
ATOM 601 C CA . ALA A 1 85 ? 2.558 -6.534 -16.056 1.00 97.69 85 ALA A CA 1
ATOM 602 C C . ALA A 1 85 ? 3.960 -6.004 -15.696 1.00 97.69 85 ALA A C 1
ATOM 604 O O . ALA A 1 85 ? 4.703 -5.588 -16.579 1.00 97.69 85 ALA A O 1
ATOM 605 N N . ARG A 1 86 ? 4.319 -6.011 -14.406 1.00 96.56 86 ARG A N 1
ATOM 606 C CA . ARG A 1 86 ? 5.577 -5.474 -13.871 1.00 96.56 86 ARG A CA 1
ATOM 607 C C . ARG A 1 86 ? 6.531 -6.548 -13.355 1.00 96.56 86 ARG A C 1
ATOM 609 O O . ARG A 1 86 ? 7.597 -6.183 -12.864 1.00 96.56 86 ARG A O 1
ATOM 616 N N . GLY A 1 87 ? 6.178 -7.834 -13.444 1.00 95.88 87 GLY A N 1
ATOM 617 C CA . GLY A 1 87 ? 6.971 -8.934 -12.884 1.00 95.88 87 GLY A CA 1
ATOM 618 C C . GLY A 1 87 ? 7.073 -8.859 -11.359 1.00 95.88 87 GLY A C 1
ATOM 619 O O . GLY A 1 87 ? 8.169 -8.894 -10.802 1.00 95.88 87 GLY A O 1
ATOM 620 N N . ILE A 1 88 ? 5.947 -8.621 -10.687 1.00 94.25 88 ILE A N 1
ATOM 621 C CA . ILE A 1 88 ? 5.848 -8.618 -9.225 1.00 94.25 88 ILE A CA 1
ATOM 622 C C . ILE A 1 88 ? 5.044 -9.834 -8.801 1.00 94.25 88 ILE A C 1
ATOM 624 O O . ILE A 1 88 ? 3.907 -10.023 -9.237 1.00 94.25 88 ILE A O 1
ATOM 628 N N . GLU A 1 89 ? 5.652 -10.635 -7.943 1.00 88.50 89 GLU A N 1
ATOM 629 C CA . GLU A 1 89 ? 5.021 -11.772 -7.289 1.00 88.50 89 GLU A CA 1
ATOM 630 C C . GLU A 1 89 ? 4.556 -11.349 -5.890 1.00 88.50 89 GLU A C 1
ATOM 632 O O . GLU A 1 89 ? 5.060 -10.374 -5.326 1.00 88.50 89 GLU A O 1
ATOM 637 N N . GLY A 1 90 ? 3.550 -12.039 -5.350 1.00 74.44 90 GLY A N 1
ATOM 638 C CA . GLY A 1 90 ? 3.158 -11.847 -3.953 1.00 74.44 90 GLY A CA 1
ATOM 639 C C . GLY A 1 90 ? 4.262 -12.328 -3.006 1.00 74.44 90 GLY A C 1
ATOM 640 O O . GLY A 1 90 ? 5.067 -13.182 -3.368 1.00 74.44 90 GLY A O 1
ATOM 641 N N . GLY A 1 91 ? 4.290 -11.785 -1.793 1.00 73.81 91 GLY A N 1
ATOM 642 C CA . GLY A 1 91 ? 5.261 -12.126 -0.749 1.00 73.81 91 GLY A CA 1
ATOM 643 C C . GLY A 1 91 ? 4.747 -11.794 0.654 1.00 73.81 91 GLY A C 1
ATOM 644 O O . GLY A 1 91 ? 3.577 -11.441 0.817 1.00 73.81 91 GLY A O 1
ATOM 645 N N . ASP A 1 92 ? 5.620 -11.879 1.661 1.00 71.69 92 ASP A N 1
ATOM 646 C CA . ASP A 1 92 ? 5.251 -11.725 3.077 1.00 71.69 92 ASP A CA 1
ATOM 647 C C . ASP A 1 92 ? 4.521 -10.403 3.374 1.00 71.69 92 ASP A C 1
ATOM 649 O O . ASP A 1 92 ? 5.064 -9.300 3.252 1.00 71.69 92 ASP A O 1
ATOM 653 N N . GLY A 1 93 ? 3.255 -10.529 3.780 1.00 79.12 93 GLY A N 1
ATOM 654 C CA . GLY A 1 93 ? 2.370 -9.407 4.101 1.00 79.12 93 GLY A CA 1
ATOM 655 C C . GLY A 1 93 ? 1.717 -8.725 2.894 1.00 79.12 93 GLY A C 1
ATOM 656 O O . GLY A 1 93 ? 1.131 -7.655 3.058 1.00 79.12 93 GLY A O 1
ATOM 657 N N . THR A 1 94 ? 1.805 -9.316 1.695 1.00 90.06 94 THR A N 1
ATOM 658 C CA . THR A 1 94 ? 1.162 -8.800 0.476 1.00 90.06 94 THR A CA 1
ATOM 659 C C . THR A 1 94 ? 0.284 -9.846 -0.204 1.00 90.06 94 THR A C 1
ATOM 661 O O . THR A 1 94 ? 0.656 -11.011 -0.318 1.00 90.06 94 THR A O 1
ATOM 664 N N . GLU A 1 95 ? -0.873 -9.423 -0.706 1.00 93.69 95 GLU A N 1
ATOM 665 C CA . GLU A 1 95 ? -1.825 -10.298 -1.397 1.00 93.69 95 GLU A CA 1
ATOM 666 C C . GLU A 1 95 ? -2.061 -9.805 -2.830 1.00 93.69 95 GLU A C 1
ATOM 668 O O . GLU A 1 95 ? -2.434 -8.651 -3.039 1.00 93.69 95 GLU A O 1
ATOM 673 N N . LEU A 1 96 ? -1.866 -10.668 -3.834 1.00 96.06 96 LEU A N 1
ATOM 674 C CA . LEU A 1 96 ? -2.246 -10.367 -5.218 1.00 96.06 96 LEU A CA 1
ATOM 675 C C . LEU A 1 96 ? -3.754 -10.566 -5.396 1.00 96.06 96 LEU A C 1
ATOM 677 O O . LEU A 1 96 ? -4.266 -11.672 -5.243 1.00 96.06 96 LEU A O 1
ATOM 681 N N . CYS A 1 97 ? -4.461 -9.512 -5.790 1.00 97.12 97 CYS A N 1
ATOM 682 C CA . CYS A 1 97 ? -5.916 -9.492 -5.827 1.00 97.12 97 CYS A CA 1
ATOM 683 C C . CYS A 1 97 ? -6.475 -9.124 -7.215 1.00 97.12 97 CYS A C 1
ATOM 685 O O . CYS A 1 97 ? -5.898 -8.295 -7.929 1.00 97.12 97 CYS A O 1
ATOM 687 N N . PRO A 1 98 ? -7.637 -9.679 -7.612 1.00 97.25 98 PRO A N 1
ATOM 688 C CA . PRO A 1 98 ? -8.349 -9.242 -8.810 1.00 97.25 98 PRO A CA 1
ATOM 689 C C . PRO A 1 98 ? -8.990 -7.854 -8.606 1.00 97.25 98 PRO A C 1
ATOM 691 O O . PRO A 1 98 ? -9.193 -7.435 -7.464 1.00 97.25 98 PRO A O 1
ATOM 694 N N . PRO A 1 99 ? -9.416 -7.158 -9.680 1.00 96.25 99 PRO A N 1
ATOM 695 C CA . PRO A 1 99 ? -10.088 -5.856 -9.572 1.00 96.25 99 PRO A CA 1
ATOM 696 C C . PRO A 1 99 ? -11.331 -5.863 -8.670 1.00 96.25 99 PRO A C 1
ATOM 698 O O . PRO A 1 99 ? -11.613 -4.871 -8.003 1.00 96.25 99 PRO A O 1
ATOM 701 N N . ALA A 1 100 ? -12.041 -6.995 -8.595 1.00 98.06 100 ALA A N 1
ATOM 702 C CA . ALA A 1 100 ? -13.198 -7.168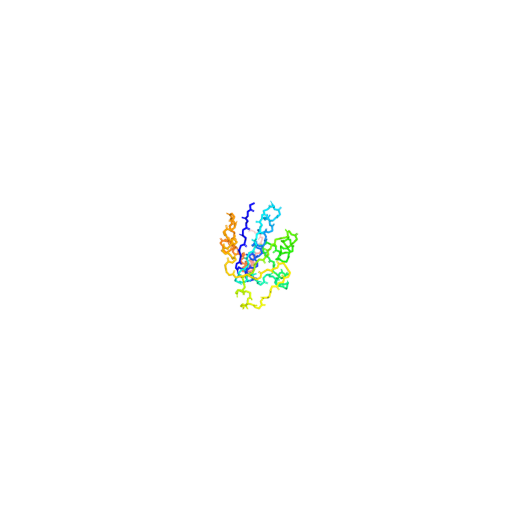 -7.717 1.00 98.06 100 ALA A CA 1
ATOM 703 C C . ALA A 1 100 ? -12.871 -6.908 -6.235 1.00 98.06 100 ALA A C 1
ATOM 705 O O . ALA A 1 100 ? -13.706 -6.366 -5.515 1.00 98.06 100 ALA A O 1
ATOM 706 N N . LYS A 1 101 ? -11.643 -7.212 -5.790 1.00 97.75 101 LYS A N 1
ATOM 707 C CA . LYS A 1 101 ? -11.217 -6.935 -4.414 1.00 97.75 101 LYS A CA 1
ATOM 708 C C . LYS A 1 101 ? -11.176 -5.436 -4.127 1.00 97.75 101 LYS A C 1
ATOM 710 O O . LYS A 1 101 ? -11.575 -5.029 -3.048 1.00 97.75 101 LYS A O 1
ATOM 715 N N . LEU A 1 102 ? -10.751 -4.598 -5.076 1.00 97.25 102 LEU A N 1
ATOM 716 C CA . LEU A 1 102 ? -10.754 -3.146 -4.868 1.00 97.25 102 LEU A CA 1
ATOM 717 C C . LEU A 1 102 ? -12.180 -2.612 -4.653 1.00 97.25 102 LEU A C 1
ATOM 719 O O . LEU A 1 102 ? -12.388 -1.756 -3.799 1.00 97.25 102 LEU A O 1
ATOM 723 N N . ILE A 1 103 ? -13.163 -3.157 -5.376 1.00 98.00 103 ILE A N 1
ATOM 724 C CA . ILE A 1 103 ? -14.582 -2.810 -5.200 1.00 98.00 103 ILE A CA 1
ATOM 725 C C . ILE A 1 103 ? -15.074 -3.250 -3.814 1.00 98.00 103 ILE A C 1
ATOM 727 O O . ILE A 1 103 ? -15.704 -2.465 -3.112 1.00 98.00 103 ILE A O 1
ATOM 731 N N . GLU A 1 104 ? -14.749 -4.478 -3.398 1.00 98.31 104 GLU A N 1
ATOM 732 C CA . GLU A 1 104 ? -15.071 -5.002 -2.063 1.00 98.31 104 GLU A CA 1
ATOM 733 C C . GLU A 1 104 ? -14.489 -4.118 -0.950 1.00 98.31 104 GLU A C 1
ATOM 735 O O . GLU A 1 104 ? -15.197 -3.750 -0.015 1.00 98.31 104 GLU A O 1
ATOM 740 N N . LEU A 1 105 ? -13.215 -3.736 -1.068 1.00 97.62 105 LEU A N 1
ATOM 741 C CA . LEU A 1 105 ? -12.540 -2.873 -0.101 1.00 97.62 105 LEU A CA 1
ATOM 742 C C . LEU A 1 105 ? -13.168 -1.477 -0.046 1.00 97.62 105 LEU A C 1
ATOM 744 O O . LEU A 1 105 ? -13.347 -0.934 1.042 1.00 97.62 105 LEU A O 1
ATOM 748 N N . ALA A 1 106 ? -13.524 -0.909 -1.200 1.00 97.12 106 ALA A N 1
ATOM 749 C CA . ALA A 1 106 ? -14.166 0.399 -1.267 1.00 97.12 106 ALA A CA 1
ATOM 750 C C . ALA A 1 106 ? -15.569 0.382 -0.642 1.00 97.12 106 ALA A C 1
ATOM 752 O O . ALA A 1 106 ? -15.935 1.330 0.042 1.00 97.12 106 ALA A O 1
ATOM 753 N N . ALA A 1 107 ? -16.336 -0.695 -0.836 1.00 98.06 107 ALA A N 1
ATOM 754 C CA . ALA A 1 107 ? -17.649 -0.869 -0.215 1.00 98.06 107 ALA A CA 1
ATOM 755 C C . ALA A 1 107 ? -17.564 -1.146 1.295 1.00 98.06 107 ALA A C 1
ATOM 757 O O . ALA A 1 107 ? -18.481 -0.816 2.043 1.00 98.06 107 ALA A O 1
ATOM 758 N N . TRP A 1 108 ? -16.478 -1.777 1.743 1.00 97.75 108 TRP A N 1
ATOM 759 C CA . TRP A 1 108 ? -16.220 -2.042 3.155 1.00 97.75 108 TRP A CA 1
ATOM 760 C C . TRP A 1 108 ? -15.823 -0.780 3.937 1.00 97.75 108 TRP A C 1
ATOM 762 O O . TRP A 1 108 ? -16.150 -0.688 5.122 1.00 97.75 108 TRP A O 1
ATOM 772 N N . ALA A 1 109 ? -15.105 0.152 3.307 1.00 97.88 109 ALA A N 1
ATOM 773 C CA . ALA A 1 109 ? -14.557 1.332 3.965 1.00 97.88 109 ALA A CA 1
ATOM 774 C C . ALA A 1 109 ? -15.606 2.433 4.190 1.00 97.88 109 ALA A C 1
ATOM 776 O O . ALA A 1 109 ? -16.422 2.720 3.319 1.00 97.88 109 ALA A O 1
ATOM 777 N N . ASP A 1 110 ? -15.507 3.126 5.326 1.00 97.75 110 ASP A N 1
ATOM 778 C CA . ASP A 1 110 ? -16.279 4.345 5.595 1.00 97.75 110 ASP A CA 1
ATOM 779 C C . ASP A 1 110 ? -15.754 5.515 4.744 1.00 97.75 110 ASP A C 1
ATOM 781 O O . ASP A 1 110 ? -16.478 6.450 4.404 1.00 97.75 110 ASP A O 1
ATOM 785 N N . THR A 1 111 ? -14.460 5.497 4.412 1.00 96.19 111 THR A N 1
ATOM 786 C CA . THR A 1 111 ? -13.802 6.512 3.583 1.00 96.19 111 THR A CA 1
ATOM 787 C C . THR A 1 111 ? -12.641 5.909 2.799 1.00 96.19 111 THR A C 1
ATOM 789 O O . THR A 1 111 ? -11.905 5.054 3.291 1.00 96.19 111 THR A O 1
ATOM 792 N N . THR A 1 112 ? -12.462 6.390 1.566 1.00 95.69 112 THR A N 1
ATOM 793 C CA . THR A 1 112 ? -11.331 6.032 0.702 1.00 95.69 112 THR A CA 1
ATOM 794 C C . THR A 1 112 ? -10.441 7.246 0.460 1.00 95.69 112 THR A C 1
ATOM 796 O O . THR A 1 112 ? -10.912 8.286 -0.003 1.00 95.69 112 THR A O 1
ATOM 799 N N . LEU A 1 113 ? -9.142 7.099 0.715 1.00 94.44 113 LEU A N 1
ATOM 800 C CA . LEU A 1 113 ? -8.125 8.102 0.416 1.00 94.44 113 LEU A CA 1
ATOM 801 C C . LEU A 1 113 ? -7.304 7.665 -0.798 1.00 94.44 113 LEU A C 1
ATOM 803 O O . LEU A 1 113 ? -6.857 6.523 -0.881 1.00 94.44 113 LEU A O 1
ATOM 807 N N . THR A 1 114 ? -7.109 8.588 -1.743 1.00 92.38 114 THR A N 1
ATOM 808 C CA . THR A 1 114 ? -6.332 8.355 -2.971 1.00 92.38 114 THR A CA 1
ATOM 809 C C . THR A 1 114 ? -5.237 9.402 -3.101 1.00 92.38 114 THR A C 1
ATOM 811 O O . THR A 1 114 ? -5.505 10.605 -3.026 1.00 92.38 114 THR A O 1
ATOM 814 N N . SER A 1 115 ? -3.995 8.962 -3.290 1.00 80.81 115 SER A N 1
ATOM 815 C CA . SER A 1 115 ? -2.842 9.871 -3.352 1.00 80.81 115 SER A CA 1
ATOM 816 C C . SER A 1 115 ? -2.840 10.720 -4.634 1.00 80.81 115 SER A C 1
ATOM 818 O O . SER A 1 115 ? -2.292 11.824 -4.661 1.00 80.81 115 SER A O 1
ATOM 820 N N . GLU A 1 116 ? -3.529 10.266 -5.685 1.00 81.56 116 GLU A N 1
ATOM 821 C CA . GLU A 1 116 ? -3.633 10.924 -6.992 1.00 81.56 116 GLU A CA 1
ATOM 822 C C . GLU A 1 116 ? -4.406 12.245 -6.935 1.00 81.56 116 GLU A C 1
ATOM 824 O O . GLU A 1 116 ? -4.135 13.158 -7.719 1.00 81.56 116 GLU A O 1
ATOM 829 N N . ARG A 1 117 ? -5.362 12.370 -6.006 1.00 71.19 117 ARG A N 1
ATOM 830 C CA . ARG A 1 117 ? -6.137 13.605 -5.814 1.00 71.19 117 ARG A CA 1
ATOM 831 C C . ARG A 1 117 ? -5.444 14.612 -4.899 1.00 71.19 117 ARG A C 1
ATOM 833 O O . ARG A 1 117 ? -5.876 15.763 -4.836 1.00 71.19 117 ARG A O 1
ATOM 840 N N . MET A 1 118 ? -4.355 14.223 -4.236 1.00 64.50 118 MET A N 1
ATOM 841 C CA . MET A 1 118 ? -3.593 15.114 -3.370 1.00 64.50 118 MET A CA 1
ATOM 842 C C . MET A 1 118 ? -2.684 16.002 -4.232 1.00 64.50 118 MET A C 1
ATOM 844 O O . MET A 1 118 ? -1.689 15.550 -4.815 1.00 64.50 118 MET A O 1
ATOM 848 N N . ARG A 1 119 ? -3.054 17.284 -4.371 1.00 59.19 119 ARG A N 1
ATOM 849 C CA . ARG A 1 119 ? -2.207 18.282 -5.039 1.00 59.19 119 ARG A CA 1
ATOM 850 C C . ARG A 1 119 ? -0.990 18.567 -4.169 1.00 59.19 119 ARG A C 1
ATOM 852 O O . ARG A 1 119 ? -1.019 19.431 -3.303 1.00 59.19 119 ARG A O 1
ATOM 859 N N . LEU A 1 120 ? 0.081 17.833 -4.426 1.00 59.72 120 LEU A N 1
ATOM 860 C CA . LEU A 1 120 ? 1.404 18.175 -3.939 1.00 59.72 120 LEU A CA 1
ATOM 861 C C . LEU A 1 120 ? 1.989 19.209 -4.894 1.00 59.72 120 LEU A C 1
ATOM 863 O O . LEU A 1 120 ? 2.101 18.950 -6.095 1.00 59.72 120 LEU A O 1
ATOM 867 N N . SER A 1 121 ? 2.315 20.389 -4.371 1.00 55.41 121 SER A N 1
ATOM 868 C CA . SER A 1 121 ? 3.111 21.360 -5.114 1.00 55.41 121 SER A CA 1
ATOM 869 C C . SER A 1 121 ? 4.417 20.682 -5.537 1.00 55.41 121 SER A C 1
ATOM 871 O O . SER A 1 121 ? 5.007 19.964 -4.722 1.00 55.41 121 SER A O 1
ATOM 873 N N . PRO A 1 122 ? 4.873 20.857 -6.789 1.00 52.09 122 PRO A N 1
ATOM 874 C CA . PRO A 1 122 ? 6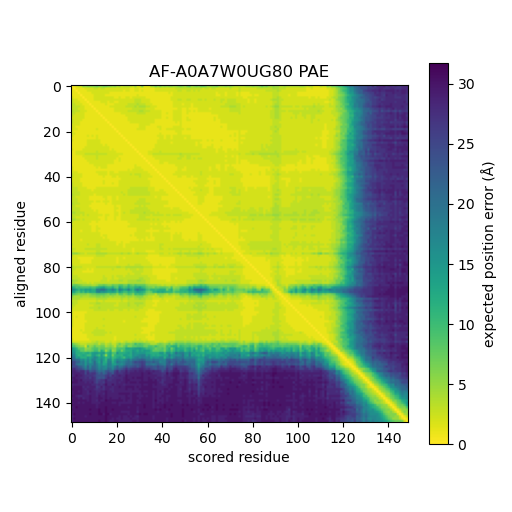.170 20.332 -7.183 1.00 52.09 122 PRO A CA 1
ATOM 875 C C . PRO A 1 122 ? 7.250 20.903 -6.252 1.00 52.09 122 PRO A C 1
ATOM 877 O O . PRO A 1 122 ? 7.102 22.038 -5.780 1.00 52.09 122 PRO A O 1
ATOM 880 N N . PRO A 1 123 ? 8.328 20.147 -5.971 1.00 51.81 123 PRO A N 1
ATOM 881 C CA . PRO A 1 123 ? 9.459 20.702 -5.245 1.00 51.81 123 PRO A CA 1
ATOM 882 C C . PRO A 1 123 ? 9.935 21.967 -5.973 1.00 51.81 123 PRO A C 1
ATOM 884 O O . PRO A 1 123 ? 9.894 21.998 -7.211 1.00 51.81 123 PRO A O 1
ATOM 887 N N . PRO A 1 124 ? 10.361 23.014 -5.245 1.00 52.38 124 PRO A N 1
ATOM 888 C CA . PRO A 1 124 ? 10.910 24.200 -5.878 1.00 52.38 124 PRO A CA 1
ATOM 889 C C . PRO A 1 124 ? 12.074 23.759 -6.767 1.00 52.38 124 PRO A C 1
ATOM 891 O O . PRO A 1 124 ? 13.074 23.230 -6.282 1.00 52.38 124 PRO A O 1
ATOM 894 N N . GLN A 1 125 ? 11.917 23.920 -8.081 1.00 60.88 125 GLN A N 1
ATOM 895 C CA . GLN A 1 125 ? 13.026 23.727 -9.003 1.00 60.88 125 GLN A CA 1
ATOM 896 C C . GLN A 1 125 ? 14.069 24.777 -8.627 1.00 60.88 125 GLN A C 1
ATOM 898 O O . GLN A 1 125 ? 13.744 25.962 -8.539 1.00 60.88 125 GLN A O 1
ATOM 903 N N . GLY A 1 126 ? 15.271 24.310 -8.283 1.00 49.62 126 GLY A N 1
ATOM 904 C CA . GLY A 1 126 ? 16.327 25.131 -7.708 1.00 49.62 126 GLY A CA 1
ATOM 905 C C . GLY A 1 126 ? 16.517 26.436 -8.472 1.00 49.62 126 GLY A C 1
ATOM 906 O O . GLY A 1 126 ? 16.425 26.466 -9.699 1.00 49.62 126 GLY A O 1
ATOM 907 N N . LEU A 1 127 ? 16.782 27.507 -7.719 1.00 55.50 127 LEU A N 1
ATOM 908 C CA . LEU A 1 127 ? 17.249 28.785 -8.243 1.00 55.50 127 LEU A CA 1
ATOM 909 C C . LEU A 1 127 ? 18.316 28.501 -9.303 1.00 55.50 127 LEU A C 1
ATOM 911 O O . LEU A 1 127 ? 19.405 28.021 -8.979 1.00 55.50 127 LEU A O 1
ATOM 915 N N . GLY A 1 128 ? 17.969 28.749 -10.570 1.00 44.66 128 GLY A N 1
ATOM 916 C CA . GLY A 1 128 ? 18.917 28.692 -11.670 1.00 44.66 128 GLY A CA 1
ATOM 917 C C . GLY A 1 128 ? 20.155 29.477 -11.269 1.00 44.66 128 GLY A C 1
ATOM 918 O O . GLY A 1 128 ? 20.031 30.536 -10.649 1.00 44.66 128 GLY A O 1
ATOM 919 N N . GLN A 1 129 ? 21.332 28.917 -11.552 1.00 52.50 129 GLN A N 1
ATOM 920 C CA . GLN A 1 129 ? 22.608 29.543 -11.241 1.00 52.50 129 GLN A CA 1
ATOM 921 C C . GLN A 1 129 ? 22.562 31.011 -11.662 1.00 52.50 129 GLN A C 1
ATOM 923 O O . GLN A 1 129 ? 22.600 31.332 -12.849 1.00 52.50 129 GLN A O 1
ATOM 928 N N . ALA A 1 130 ? 22.450 31.905 -10.681 1.00 51.47 130 ALA A N 1
ATOM 929 C CA . ALA A 1 130 ? 22.667 33.313 -10.908 1.00 51.47 130 ALA A CA 1
ATOM 930 C C . ALA A 1 130 ? 24.136 33.425 -11.303 1.00 51.47 130 ALA A C 1
ATOM 932 O O . ALA A 1 130 ? 25.027 33.308 -10.460 1.00 51.47 130 ALA A O 1
ATOM 933 N N . SER A 1 131 ? 24.390 33.563 -12.604 1.00 53.31 131 SER A N 1
ATOM 934 C CA . SER A 1 131 ? 25.712 33.863 -13.125 1.00 53.31 131 SER A CA 1
ATOM 935 C C . SER A 1 131 ? 26.216 35.093 -12.375 1.00 53.31 131 SER A C 1
ATOM 937 O O . SER A 1 131 ? 25.665 36.186 -12.536 1.00 53.31 131 SER A O 1
ATOM 939 N N . LEU A 1 132 ? 27.227 34.915 -11.526 1.00 53.56 132 LEU A N 1
ATOM 940 C CA . LEU A 1 132 ? 27.969 36.018 -10.936 1.00 53.56 132 LEU A CA 1
ATOM 941 C C . LEU A 1 132 ? 28.655 36.757 -12.084 1.00 53.56 132 LEU A C 1
ATOM 943 O O . LEU A 1 132 ? 29.766 36.418 -12.484 1.00 53.56 132 LEU A O 1
ATOM 947 N N . GLN A 1 133 ? 27.983 37.761 -12.644 1.00 51.72 133 GLN A N 1
ATOM 948 C CA . GLN A 1 133 ? 28.678 38.728 -13.473 1.00 51.72 133 GLN A CA 1
ATOM 949 C C . GLN A 1 133 ? 29.656 39.491 -12.572 1.00 51.72 133 GLN A C 1
ATOM 951 O O . GLN A 1 133 ? 29.264 39.953 -11.493 1.00 51.72 133 GLN A O 1
ATOM 956 N N . PRO A 1 134 ? 30.933 39.618 -12.964 1.00 46.31 134 PRO A N 1
ATOM 957 C CA . PRO A 1 134 ? 31.910 40.314 -12.149 1.00 46.31 134 PRO A CA 1
ATOM 958 C C . PRO A 1 134 ? 31.500 41.784 -12.042 1.00 46.31 134 PRO A C 1
ATOM 960 O O . PRO A 1 134 ? 31.341 42.478 -13.048 1.00 46.31 134 PRO A O 1
ATOM 963 N N . ARG A 1 135 ? 31.314 42.267 -10.807 1.00 52.62 135 ARG A N 1
ATOM 964 C CA . ARG A 1 135 ? 31.071 43.688 -10.541 1.00 52.62 135 ARG A CA 1
ATOM 965 C C . ARG A 1 135 ? 32.216 44.494 -11.152 1.00 52.62 135 ARG A C 1
ATOM 967 O O . ARG A 1 135 ? 33.361 44.363 -10.717 1.00 52.62 135 ARG A O 1
ATOM 974 N N . ARG A 1 136 ? 31.914 45.339 -12.146 1.00 52.12 136 ARG A N 1
ATOM 975 C CA . ARG A 1 136 ? 32.845 46.373 -12.615 1.00 52.12 136 ARG A CA 1
ATOM 976 C C . ARG A 1 136 ? 33.289 47.183 -11.395 1.00 52.12 136 ARG A C 1
ATOM 978 O O . ARG A 1 136 ? 32.454 47.797 -10.733 1.00 52.12 136 ARG A O 1
ATOM 985 N N . ARG A 1 137 ? 34.590 47.172 -11.088 1.00 52.34 137 ARG A N 1
ATOM 986 C CA . ARG A 1 137 ? 35.177 48.139 -10.154 1.00 52.34 137 ARG A CA 1
ATOM 987 C C . ARG A 1 137 ? 34.973 49.519 -10.765 1.00 52.34 137 ARG A C 1
ATOM 989 O O . ARG A 1 137 ? 35.544 49.815 -11.810 1.00 52.34 137 ARG A O 1
ATOM 996 N N . LEU A 1 138 ? 34.149 50.341 -10.127 1.00 48.78 138 LEU A N 1
ATOM 997 C CA . LEU A 1 138 ? 34.231 51.784 -10.300 1.00 48.78 138 LEU A CA 1
ATOM 998 C C . LEU A 1 138 ? 35.591 52.201 -9.737 1.00 48.78 138 LEU A C 1
ATOM 1000 O O . LEU A 1 138 ? 35.832 52.093 -8.537 1.00 48.78 138 LEU A O 1
ATOM 1004 N N . VAL A 1 139 ? 36.505 52.573 -10.627 1.00 52.12 139 VAL A N 1
ATOM 1005 C CA . VAL A 1 139 ? 37.756 53.229 -10.256 1.00 52.12 139 VAL A CA 1
ATOM 1006 C C . VAL A 1 139 ? 37.386 54.662 -9.890 1.00 52.12 139 VAL A C 1
ATOM 1008 O O . VAL A 1 139 ? 37.039 55.450 -10.766 1.00 52.12 139 VAL A O 1
ATOM 1011 N N . SER A 1 140 ? 37.407 54.983 -8.598 1.00 53.59 140 SER A N 1
ATOM 1012 C CA . SER A 1 140 ? 37.375 56.371 -8.135 1.00 53.59 140 SER A CA 1
ATOM 1013 C C . SER A 1 140 ? 38.750 57.000 -8.376 1.00 53.59 140 SER A C 1
ATOM 1015 O O . SER A 1 140 ? 39.745 56.413 -7.945 1.00 53.59 140 SER A O 1
ATOM 1017 N N . PRO A 1 141 ? 38.853 58.165 -9.035 1.00 47.34 141 PRO A N 1
ATOM 1018 C CA . PRO A 1 141 ? 40.100 58.906 -9.078 1.00 47.34 141 PRO A CA 1
ATOM 1019 C C . PRO A 1 141 ? 40.225 59.732 -7.793 1.00 47.34 141 PRO A C 1
ATOM 1021 O O . PRO A 1 141 ? 39.528 60.730 -7.628 1.00 47.34 141 PRO A O 1
ATOM 1024 N N . ASP A 1 142 ? 41.111 59.328 -6.884 1.00 47.53 142 ASP A N 1
ATOM 1025 C CA . ASP A 1 142 ? 41.570 60.205 -5.806 1.00 47.53 142 ASP A CA 1
ATOM 1026 C C . ASP A 1 142 ? 42.939 60.808 -6.172 1.00 47.53 142 ASP A C 1
ATOM 1028 O O . ASP A 1 142 ? 43.942 60.107 -6.272 1.00 47.53 142 ASP A O 1
ATOM 1032 N N . ARG A 1 143 ? 42.900 62.137 -6.346 1.00 53.28 143 ARG A N 1
ATOM 1033 C CA . ARG A 1 143 ? 43.802 63.175 -5.803 1.00 53.28 143 ARG A CA 1
ATOM 1034 C C . ARG A 1 143 ? 45.286 63.227 -6.203 1.00 53.28 143 ARG A C 1
ATOM 1036 O O . ARG A 1 143 ? 46.068 62.338 -5.906 1.00 53.28 143 ARG A O 1
ATOM 1043 N N . CYS A 1 144 ? 45.678 64.415 -6.672 1.00 39.03 144 CYS A N 1
ATOM 1044 C CA . CYS A 1 144 ? 46.878 65.164 -6.251 1.00 39.03 144 CYS A CA 1
ATOM 1045 C C . CYS A 1 144 ? 46.669 66.625 -6.709 1.00 39.03 144 CYS A C 1
ATOM 1047 O O . CYS A 1 144 ? 46.594 66.878 -7.905 1.00 39.03 144 CYS A O 1
ATOM 1049 N N . SER A 1 145 ? 46.194 67.531 -5.845 1.00 52.00 145 SER A N 1
ATOM 1050 C CA . SER A 1 145 ? 46.983 68.452 -4.998 1.00 52.00 145 SER A CA 1
ATOM 1051 C C . SER A 1 145 ? 47.908 69.387 -5.781 1.00 52.00 145 SER A C 1
ATOM 1053 O O . SER A 1 145 ? 48.748 68.885 -6.520 1.00 52.00 145 SER A O 1
ATOM 1055 N N . LEU A 1 146 ? 47.777 70.702 -5.552 1.00 45.34 146 LEU A N 1
ATOM 1056 C CA . LEU A 1 146 ? 48.850 71.678 -5.272 1.00 45.34 146 LEU A CA 1
ATOM 1057 C C . LEU A 1 146 ? 48.234 73.095 -5.155 1.00 45.34 146 LEU A C 1
ATOM 1059 O O . LEU A 1 146 ? 47.915 73.717 -6.159 1.00 45.34 146 LEU A O 1
ATOM 1063 N N . ASP A 1 147 ? 47.950 73.480 -3.906 1.00 45.22 147 ASP A N 1
ATOM 1064 C CA . ASP A 1 147 ? 48.307 74.710 -3.164 1.00 45.22 147 ASP A CA 1
ATOM 1065 C C . ASP A 1 147 ? 48.391 76.133 -3.790 1.00 45.22 147 ASP A C 1
ATOM 1067 O O . ASP A 1 147 ? 48.488 76.300 -5.002 1.00 45.22 147 ASP A O 1
ATOM 1071 N N . PRO A 1 148 ? 48.318 77.185 -2.934 1.00 60.91 148 PRO A N 1
ATOM 1072 C CA . PRO A 1 148 ? 47.737 78.492 -3.249 1.00 60.91 148 PRO A CA 1
ATOM 1073 C C . PRO A 1 148 ? 48.758 79.603 -3.555 1.00 60.91 148 PRO A C 1
ATOM 1075 O O . PRO A 1 148 ? 49.915 79.529 -3.142 1.00 60.91 148 PRO A O 1
ATOM 1078 N N . ALA A 1 149 ? 48.274 80.679 -4.185 1.00 45.53 149 ALA A N 1
ATOM 1079 C CA . ALA A 1 149 ? 48.737 82.065 -4.038 1.00 45.53 149 ALA A CA 1
ATOM 1080 C C . ALA A 1 149 ? 47.633 83.025 -4.508 1.00 45.53 149 ALA A C 1
ATOM 1082 O O . ALA A 1 149 ? 47.004 82.717 -5.547 1.00 45.53 149 ALA A O 1
#

pLDDT: mean 85.96, std 18.55, range [39.03, 98.44]